Protein AF-A0A3C1CA26-F1 (afdb_monomer)

Structure (mmCIF, N/CA/C/O backbone):
data_AF-A0A3C1CA26-F1
#
_entry.id   AF-A0A3C1CA26-F1
#
loop_
_atom_site.group_PDB
_atom_site.id
_atom_site.type_symbol
_atom_site.label_atom_id
_atom_site.label_alt_id
_atom_site.label_comp_id
_atom_site.label_asym_id
_atom_site.label_entity_id
_atom_site.label_seq_id
_atom_site.pdbx_PDB_ins_code
_atom_site.Cartn_x
_atom_site.Cartn_y
_atom_site.Cartn_z
_atom_site.occupancy
_atom_site.B_iso_or_equiv
_atom_site.auth_seq_id
_atom_site.auth_comp_id
_atom_site.auth_asym_id
_atom_site.auth_atom_id
_atom_site.pdbx_PDB_model_num
ATOM 1 N N . LYS A 1 1 ? -7.362 12.354 11.757 1.00 78.00 1 LYS A N 1
ATOM 2 C CA . LYS A 1 1 ? -7.214 11.514 10.539 1.00 78.00 1 LYS A CA 1
ATOM 3 C C . LYS A 1 1 ? -5.806 11.744 10.022 1.00 78.00 1 LYS A C 1
ATOM 5 O O . LYS A 1 1 ? -5.468 12.899 9.813 1.00 78.00 1 LYS A O 1
ATOM 10 N N . ASN A 1 2 ? -5.011 10.687 9.876 1.00 92.31 2 ASN A N 1
ATOM 11 C CA . ASN A 1 2 ? -3.593 10.792 9.528 1.00 92.31 2 ASN A CA 1
ATOM 12 C C . ASN A 1 2 ? -3.401 10.363 8.071 1.00 92.31 2 ASN A C 1
ATOM 14 O O . ASN A 1 2 ? -4.035 9.401 7.641 1.00 92.31 2 ASN A O 1
ATOM 18 N N . ILE A 1 3 ? -2.550 11.072 7.332 1.00 93.56 3 ILE A N 1
ATOM 19 C CA . ILE A 1 3 ? -2.157 10.724 5.962 1.00 93.56 3 ILE A CA 1
ATOM 20 C C . ILE A 1 3 ? -0.643 10.555 5.974 1.00 93.56 3 ILE A C 1
ATOM 22 O O . ILE A 1 3 ? 0.071 11.455 6.410 1.00 93.56 3 ILE A O 1
ATOM 26 N N . ILE A 1 4 ? -0.168 9.395 5.525 1.00 93.00 4 ILE A N 1
ATOM 27 C CA . ILE A 1 4 ? 1.256 9.071 5.460 1.00 93.00 4 ILE A CA 1
ATOM 28 C C . ILE A 1 4 ? 1.611 8.888 3.989 1.00 93.00 4 ILE A C 1
ATOM 30 O O . ILE A 1 4 ? 1.105 7.978 3.337 1.00 93.00 4 ILE A O 1
ATOM 34 N N . ALA A 1 5 ? 2.466 9.764 3.471 1.00 92.56 5 ALA A N 1
ATOM 35 C CA . ALA A 1 5 ? 2.996 9.648 2.121 1.00 92.56 5 ALA A CA 1
ATOM 36 C C . ALA A 1 5 ? 4.304 8.848 2.149 1.00 92.56 5 ALA A C 1
ATOM 38 O O . ALA A 1 5 ? 5.232 9.195 2.877 1.00 92.56 5 ALA A O 1
ATOM 39 N N . VAL A 1 6 ? 4.383 7.790 1.340 1.00 90.12 6 VAL A N 1
ATOM 40 C CA . VAL A 1 6 ? 5.599 6.987 1.151 1.00 90.12 6 VAL A CA 1
ATOM 41 C C . VAL A 1 6 ? 6.099 7.236 -0.270 1.00 90.12 6 VAL A C 1
ATOM 43 O O . VAL A 1 6 ? 5.400 6.923 -1.230 1.00 90.12 6 VAL A O 1
ATOM 46 N N . PHE A 1 7 ? 7.292 7.820 -0.415 1.00 89.38 7 PHE A N 1
ATOM 47 C CA . PHE A 1 7 ? 7.881 8.208 -1.704 1.00 89.38 7 PHE A CA 1
ATOM 48 C C . PHE A 1 7 ? 9.303 7.646 -1.868 1.00 89.38 7 PHE A C 1
ATOM 50 O O . PHE A 1 7 ? 9.977 7.348 -0.885 1.00 89.38 7 PHE A O 1
ATOM 57 N N . SER A 1 8 ? 9.762 7.507 -3.115 1.00 86.06 8 SER A N 1
ATOM 58 C CA . SER A 1 8 ? 11.137 7.139 -3.461 1.00 86.06 8 SER A CA 1
ATOM 59 C C . SER A 1 8 ? 11.618 7.931 -4.673 1.00 86.06 8 SER A C 1
ATOM 61 O O . SER A 1 8 ? 10.889 8.058 -5.652 1.00 86.06 8 SER A O 1
ATOM 63 N N . GLY A 1 9 ? 12.878 8.376 -4.645 1.00 83.94 9 GLY A N 1
ATOM 64 C CA . GLY A 1 9 ? 13.539 9.014 -5.789 1.00 83.94 9 GLY A CA 1
ATOM 65 C C . GLY A 1 9 ? 14.011 8.047 -6.886 1.00 83.94 9 GLY A C 1
ATOM 66 O O . GLY A 1 9 ? 14.526 8.497 -7.905 1.00 83.94 9 GLY A O 1
ATOM 67 N N . LYS A 1 10 ? 13.874 6.727 -6.692 1.00 81.69 10 LYS A N 1
ATOM 68 C CA . LYS A 1 10 ? 14.294 5.699 -7.659 1.00 81.69 10 LYS A CA 1
ATOM 69 C C . LYS A 1 10 ? 13.374 4.471 -7.626 1.00 81.69 10 LYS A C 1
ATOM 71 O O . LYS A 1 10 ? 12.904 4.060 -6.562 1.00 81.69 10 LYS A O 1
ATOM 76 N N . GLY A 1 11 ? 13.146 3.854 -8.786 1.00 81.75 11 GLY A N 1
ATOM 77 C CA . GLY A 1 11 ? 12.423 2.582 -8.893 1.00 81.75 11 GLY A CA 1
ATOM 78 C C . GLY A 1 11 ? 13.185 1.414 -8.251 1.00 81.75 11 GLY A C 1
ATOM 79 O O . GLY A 1 11 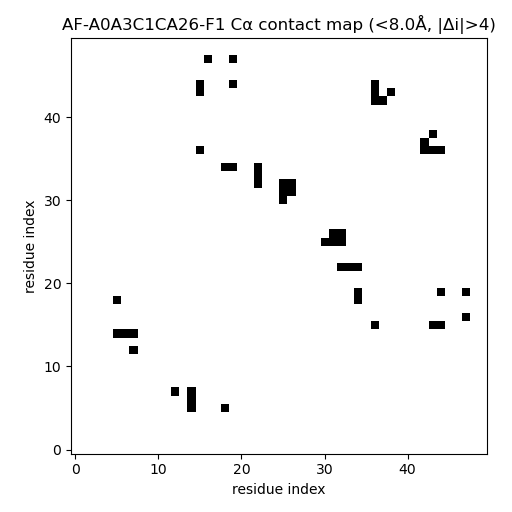? 14.415 1.409 -8.217 1.00 81.75 11 GLY A O 1
ATOM 80 N N . GLY 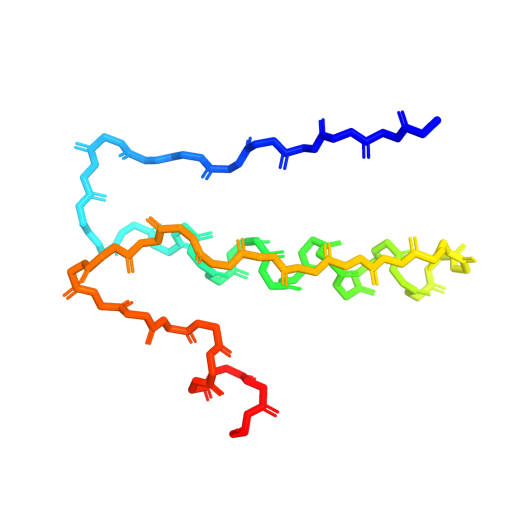A 1 12 ? 12.456 0.422 -7.732 1.00 82.25 12 GLY A N 1
ATOM 81 C CA . GLY A 1 12 ? 13.042 -0.822 -7.209 1.00 82.25 12 GLY A CA 1
ATOM 82 C C . GLY A 1 12 ? 13.611 -0.763 -5.785 1.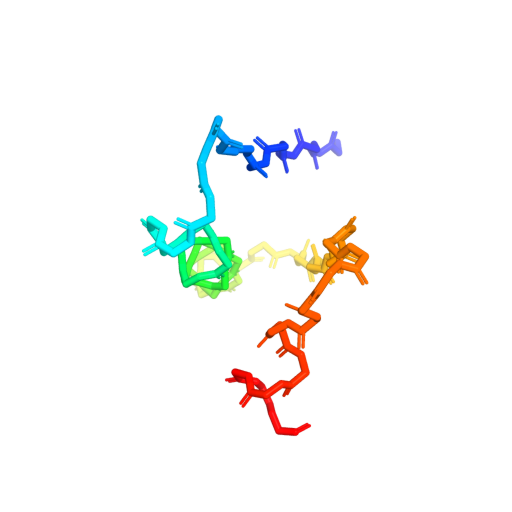00 82.25 12 GLY A C 1
ATOM 83 O O . GLY A 1 12 ? 14.159 -1.752 -5.320 1.00 82.25 12 GLY A O 1
ATOM 84 N N . VAL A 1 13 ? 13.456 0.346 -5.054 1.00 87.25 13 VAL A N 1
ATOM 85 C CA . VAL A 1 13 ? 13.967 0.471 -3.667 1.00 87.25 13 VAL A CA 1
ATOM 86 C C . VAL A 1 13 ? 13.073 -0.178 -2.598 1.00 87.25 13 VAL A C 1
ATOM 88 O O . VAL A 1 13 ? 13.329 -0.034 -1.408 1.00 87.25 13 VAL A O 1
ATOM 91 N N . GLY A 1 14 ? 11.973 -0.822 -2.999 1.00 87.62 14 GLY A N 1
ATOM 92 C CA . GLY A 1 14 ? 11.022 -1.435 -2.063 1.00 87.62 14 GLY A CA 1
ATOM 93 C C . GLY A 1 14 ? 9.988 -0.480 -1.451 1.00 87.62 14 GLY A C 1
ATOM 94 O O . GLY A 1 14 ? 9.374 -0.826 -0.445 1.00 87.62 14 GLY A O 1
ATOM 95 N N . LYS A 1 15 ? 9.742 0.698 -2.053 1.00 91.38 15 LYS A N 1
ATOM 96 C CA . LYS A 1 15 ? 8.726 1.678 -1.597 1.00 91.38 15 LYS A CA 1
ATOM 97 C C . LYS A 1 15 ? 7.379 1.018 -1.274 1.00 91.38 15 LYS A C 1
ATOM 99 O O . LYS A 1 15 ? 6.836 1.213 -0.191 1.00 91.38 15 LYS A O 1
ATOM 104 N N . SER A 1 16 ? 6.852 0.228 -2.207 1.00 88.50 16 SER A N 1
ATOM 105 C CA . SER A 1 16 ? 5.548 -0.426 -2.061 1.00 88.50 16 SER A CA 1
ATOM 106 C C . SER A 1 16 ? 5.557 -1.507 -0.980 1.00 88.50 16 SER A C 1
ATOM 108 O O . SER A 1 16 ? 4.594 -1.622 -0.231 1.00 88.50 16 SER A O 1
ATOM 110 N N . THR A 1 17 ? 6.674 -2.224 -0.817 1.00 90.50 17 THR A N 1
ATOM 111 C CA . THR A 1 17 ? 6.857 -3.219 0.250 1.00 90.50 17 THR A CA 1
ATOM 112 C C . THR A 1 17 ? 6.820 -2.564 1.627 1.00 90.50 17 THR A C 1
ATOM 114 O O . THR A 1 17 ? 6.182 -3.079 2.544 1.00 90.50 17 THR A O 1
ATOM 117 N N . ILE A 1 18 ? 7.472 -1.407 1.777 1.00 92.06 18 ILE A N 1
ATOM 118 C CA . ILE A 1 18 ? 7.441 -0.636 3.025 1.00 92.06 18 ILE A CA 1
ATOM 119 C C . ILE A 1 18 ? 6.030 -0.098 3.279 1.00 92.06 18 ILE A C 1
ATOM 121 O O . ILE A 1 18 ? 5.525 -0.235 4.390 1.00 92.06 18 ILE A O 1
ATOM 125 N N . ALA A 1 19 ? 5.367 0.459 2.262 1.00 92.62 19 ALA A N 1
ATOM 126 C CA . ALA A 1 19 ? 4.006 0.978 2.393 1.00 92.62 19 ALA A CA 1
ATOM 127 C C . ALA A 1 19 ? 2.998 -0.114 2.806 1.00 92.62 19 ALA A C 1
ATOM 129 O O . ALA A 1 19 ? 2.185 0.110 3.703 1.00 92.62 19 ALA A O 1
ATOM 130 N N . ALA A 1 20 ? 3.094 -1.307 2.210 1.00 92.25 20 ALA A N 1
ATOM 131 C CA . ALA A 1 20 ? 2.257 -2.459 2.535 1.00 92.25 20 ALA A CA 1
ATOM 132 C C . ALA A 1 20 ? 2.455 -2.940 3.981 1.00 92.25 20 ALA A C 1
ATOM 134 O O . ALA A 1 20 ? 1.486 -3.072 4.729 1.00 92.25 20 ALA A O 1
ATOM 135 N N . ASN A 1 21 ? 3.707 -3.139 4.406 1.00 93.62 21 ASN A N 1
ATOM 136 C CA . ASN A 1 21 ? 4.005 -3.587 5.769 1.00 93.62 21 ASN A CA 1
ATOM 137 C C . ASN A 1 21 ? 3.655 -2.531 6.821 1.00 93.62 21 ASN A C 1
ATOM 139 O O . ASN A 1 21 ? 3.166 -2.876 7.894 1.00 93.62 21 ASN A O 1
ATOM 143 N N . LEU A 1 22 ? 3.847 -1.244 6.514 1.00 94.25 22 LEU A N 1
ATOM 144 C CA . LEU A 1 22 ? 3.434 -0.157 7.398 1.00 94.25 22 LEU A CA 1
ATOM 145 C C . LEU A 1 22 ? 1.913 -0.147 7.587 1.00 94.25 22 LEU A C 1
ATOM 147 O O . LEU A 1 22 ? 1.435 -0.023 8.714 1.00 94.25 22 LEU A O 1
ATOM 151 N N . ALA A 1 23 ? 1.152 -0.317 6.503 1.00 93.69 23 ALA A N 1
ATOM 152 C CA . ALA A 1 23 ? -0.300 -0.415 6.577 1.00 93.69 23 ALA A CA 1
ATOM 153 C C .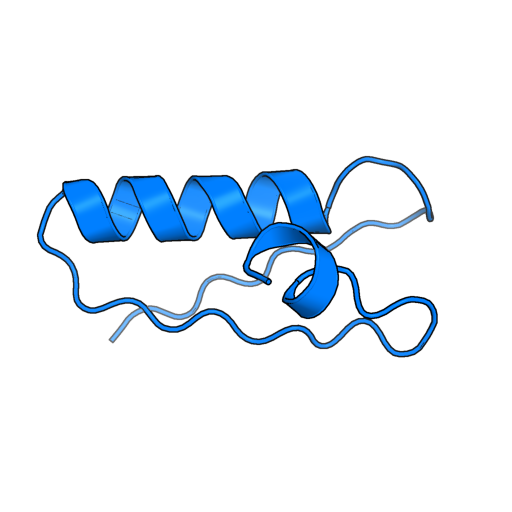 ALA A 1 23 ? -0.749 -1.628 7.411 1.00 93.69 23 ALA A C 1
ATOM 155 O O . ALA A 1 23 ? -1.632 -1.490 8.261 1.00 93.69 23 ALA A O 1
ATOM 156 N N . LEU A 1 24 ? -0.104 -2.785 7.223 1.00 94.44 24 LEU A N 1
ATOM 157 C CA . LEU A 1 24 ? -0.377 -3.997 7.996 1.00 94.44 24 LEU A CA 1
ATOM 158 C C . LEU A 1 24 ? -0.083 -3.798 9.489 1.00 94.44 24 LEU A C 1
ATOM 160 O O . LEU A 1 24 ? -0.936 -4.108 10.315 1.00 94.44 24 LEU A O 1
ATOM 164 N N . ALA A 1 25 ? 1.076 -3.236 9.837 1.00 96.44 25 ALA A N 1
ATOM 165 C CA . ALA A 1 25 ? 1.466 -2.989 11.224 1.00 96.44 25 ALA A CA 1
ATOM 166 C C . ALA A 1 25 ? 0.500 -2.023 11.931 1.00 96.44 25 ALA A C 1
ATOM 168 O O . ALA A 1 25 ? 0.073 -2.273 13.057 1.00 96.44 25 ALA A O 1
ATOM 169 N N . LEU A 1 26 ? 0.094 -0.944 11.251 1.00 96.00 26 LEU A N 1
ATOM 170 C CA . LEU A 1 26 ? -0.908 -0.011 11.772 1.00 96.00 26 LEU A CA 1
ATOM 171 C C . LEU A 1 26 ? -2.271 -0.692 11.960 1.00 96.00 26 LEU A C 1
ATOM 173 O O . LEU A 1 26 ? -2.935 -0.467 12.972 1.00 96.00 26 LEU A O 1
ATOM 177 N N . SER A 1 27 ? -2.672 -1.551 11.021 1.00 96.00 27 SER A N 1
ATOM 178 C CA . SER A 1 27 ? -3.914 -2.316 11.138 1.00 96.00 27 SER A CA 1
ATOM 179 C C . SER A 1 27 ? -3.863 -3.324 12.290 1.00 96.00 27 SER A C 1
ATOM 181 O O . SER A 1 27 ? -4.847 -3.463 13.012 1.00 96.00 27 SER A O 1
ATOM 183 N N . GLN A 1 28 ? -2.729 -4.002 12.496 1.00 96.62 28 GLN A N 1
ATOM 184 C CA . GLN A 1 28 ? -2.512 -4.919 13.622 1.00 96.62 28 GLN A CA 1
ATOM 185 C C . GLN A 1 28 ? -2.536 -4.189 14.970 1.00 96.62 28 GLN A C 1
ATOM 187 O O . GLN A 1 28 ? -3.012 -4.740 15.958 1.00 96.62 28 GLN A O 1
ATOM 192 N N . GLY A 1 29 ? -2.101 -2.927 15.002 1.00 96.69 29 GLY A N 1
ATOM 193 C CA . GLY A 1 29 ? -2.245 -2.038 16.157 1.00 96.69 29 GLY A CA 1
ATOM 194 C C . GLY A 1 29 ? -3.677 -1.547 16.417 1.00 96.69 29 GLY A C 1
ATOM 195 O O . GLY A 1 29 ? -3.876 -0.720 17.303 1.00 96.69 29 GLY A O 1
ATOM 196 N N . GLY A 1 30 ? -4.673 -2.012 15.653 1.00 96.50 30 GLY A N 1
ATOM 197 C CA . GLY A 1 30 ? -6.086 -1.661 15.821 1.00 96.50 30 GLY A CA 1
ATOM 198 C C . GLY A 1 30 ? -6.529 -0.396 15.079 1.00 96.50 30 GLY A C 1
ATOM 199 O O . GLY A 1 30 ? -7.669 0.043 15.244 1.00 96.50 30 GLY A O 1
ATOM 200 N N . ALA A 1 31 ? -5.670 0.210 14.252 1.00 96.44 31 ALA A N 1
ATOM 201 C CA . ALA A 1 31 ? -6.059 1.370 13.457 1.00 96.44 31 ALA A CA 1
ATOM 202 C C . ALA A 1 31 ? -6.905 0.960 12.241 1.00 96.44 31 ALA A C 1
ATOM 204 O O . ALA A 1 31 ? -6.659 -0.055 11.592 1.00 96.44 31 ALA A O 1
ATOM 205 N N . LYS A 1 32 ? -7.870 1.806 11.863 1.00 96.38 32 LYS A N 1
ATOM 206 C CA . LYS A 1 32 ? -8.560 1.679 10.574 1.00 96.38 32 LYS A CA 1
ATOM 207 C C . LYS A 1 32 ? -7.660 2.243 9.476 1.00 96.38 32 LYS A C 1
ATOM 209 O O . LYS A 1 32 ? -7.495 3.460 9.385 1.00 96.38 32 LYS A O 1
ATOM 214 N N . VAL A 1 33 ? -7.088 1.365 8.658 1.00 95.56 33 VAL A N 1
ATOM 215 C CA . VAL A 1 33 ? -6.093 1.722 7.639 1.00 95.56 33 VAL A CA 1
ATOM 216 C C . VAL A 1 33 ? -6.660 1.526 6.238 1.00 95.56 33 VAL A C 1
ATOM 218 O O . VAL A 1 33 ? -7.367 0.559 5.972 1.00 95.56 33 VAL A O 1
ATOM 221 N N . GLY A 1 34 ? -6.339 2.456 5.341 1.00 92.00 34 GLY A N 1
ATOM 222 C CA . GLY A 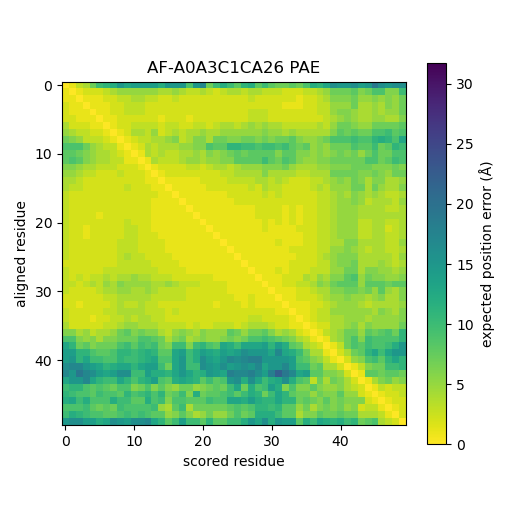1 34 ? -6.479 2.282 3.900 1.00 92.00 34 GLY A CA 1
ATOM 223 C C . GLY A 1 34 ? -5.116 2.478 3.248 1.00 92.00 34 GLY A C 1
ATOM 224 O O . GLY A 1 34 ? -4.380 3.385 3.636 1.00 92.00 34 GLY A O 1
ATOM 225 N N . LEU A 1 35 ? -4.783 1.629 2.279 1.00 90.75 35 LEU A N 1
ATOM 226 C CA . LEU A 1 35 ? -3.575 1.741 1.471 1.00 90.75 35 LEU A CA 1
ATOM 227 C C . LEU A 1 35 ? -3.985 2.099 0.043 1.00 90.75 35 LEU A C 1
ATOM 229 O O . LEU A 1 35 ? -4.835 1.435 -0.544 1.00 90.75 35 LEU A O 1
ATOM 233 N N . MET A 1 36 ? -3.396 3.160 -0.497 1.00 87.06 36 MET A N 1
ATOM 234 C CA . MET A 1 36 ? -3.637 3.623 -1.860 1.00 87.06 36 MET A CA 1
ATOM 235 C C . MET A 1 36 ? -2.306 3.623 -2.603 1.00 87.06 36 MET A C 1
ATOM 237 O O . MET A 1 36 ? -1.360 4.277 -2.165 1.00 87.06 36 MET A O 1
ATOM 241 N N . ASP A 1 37 ? -2.235 2.880 -3.706 1.00 81.88 37 ASP A N 1
ATOM 242 C CA . ASP A 1 37 ? -1.079 2.905 -4.596 1.00 81.88 37 ASP A CA 1
ATOM 243 C C . ASP A 1 37 ? -1.248 4.045 -5.602 1.00 81.88 37 ASP A C 1
ATOM 245 O O . ASP A 1 37 ? -2.235 4.096 -6.332 1.00 81.88 37 ASP A O 1
ATOM 249 N N . ALA A 1 38 ? -0.300 4.977 -5.610 1.00 73.81 38 ALA A N 1
ATOM 250 C CA . ALA A 1 38 ? -0.235 6.067 -6.583 1.00 73.81 38 ALA A CA 1
ATOM 251 C C . ALA A 1 38 ? 0.904 5.854 -7.598 1.00 73.81 38 ALA A C 1
ATOM 253 O O . ALA A 1 38 ? 1.256 6.774 -8.337 1.00 73.81 38 ALA A O 1
ATOM 254 N N . ASP A 1 39 ? 1.518 4.664 -7.613 1.00 71.81 39 ASP A N 1
ATOM 255 C CA . ASP A 1 39 ? 2.601 4.330 -8.531 1.00 71.81 39 ASP A CA 1
ATOM 256 C C . ASP A 1 39 ? 2.040 3.930 -9.907 1.00 71.81 39 ASP A C 1
ATOM 258 O O . ASP A 1 39 ? 1.485 2.849 -10.094 1.00 71.81 39 ASP A O 1
ATOM 262 N N . ILE A 1 40 ? 2.178 4.825 -10.887 1.00 65.25 40 ILE A N 1
ATOM 263 C CA . ILE A 1 40 ? 1.625 4.660 -12.245 1.00 65.25 40 ILE A CA 1
ATOM 264 C C . ILE A 1 40 ? 2.420 3.627 -13.069 1.00 65.25 40 ILE A C 1
ATOM 266 O O . ILE A 1 40 ? 1.875 2.998 -13.971 1.00 65.25 40 ILE A O 1
ATOM 270 N N . TYR A 1 41 ? 3.706 3.427 -12.760 1.00 61.44 41 TYR A N 1
ATOM 271 C CA . TYR A 1 41 ? 4.631 2.631 -13.583 1.00 61.44 41 TYR A CA 1
ATOM 272 C C . TYR A 1 41 ? 4.671 1.135 -13.245 1.00 61.44 41 TYR A C 1
ATOM 274 O O . TYR A 1 41 ? 5.302 0.358 -13.959 1.00 61.44 41 TYR A O 1
ATOM 282 N N . GLY A 1 42 ? 4.026 0.719 -12.159 1.00 61.06 42 GLY A N 1
ATOM 283 C CA . GLY A 1 42 ? 4.093 -0.654 -11.671 1.00 61.06 42 GLY A CA 1
ATOM 284 C C . GLY A 1 42 ? 3.280 -0.815 -10.394 1.00 61.06 42 GLY A C 1
ATOM 285 O O . GLY A 1 42 ? 3.884 -0.926 -9.321 1.00 61.06 42 GLY A O 1
ATOM 286 N N . PRO A 1 43 ? 1.935 -0.790 -10.487 1.00 61.84 43 PRO A N 1
ATOM 287 C CA . PRO A 1 43 ? 1.075 -0.982 -9.332 1.00 61.84 43 PRO A CA 1
ATOM 288 C C . PRO A 1 43 ? 1.406 -2.336 -8.715 1.00 61.84 43 PRO A C 1
ATOM 290 O O . PRO A 1 43 ? 1.243 -3.392 -9.322 1.00 61.84 43 PRO A O 1
ATOM 293 N N . SER A 1 44 ? 1.950 -2.285 -7.511 1.00 67.06 44 SER A N 1
ATOM 294 C CA . SER A 1 44 ? 2.546 -3.444 -6.844 1.00 67.06 44 SER A CA 1
ATOM 295 C C . SER A 1 44 ? 1.781 -3.804 -5.582 1.00 67.06 44 SER A C 1
ATOM 297 O O . SER A 1 44 ? 1.878 -4.933 -5.115 1.00 67.06 44 SER A O 1
ATOM 299 N N . VAL A 1 45 ? 0.941 -2.893 -5.084 1.00 71.31 45 VAL A N 1
ATOM 300 C CA . VAL A 1 45 ? 0.000 -3.176 -3.999 1.00 71.31 45 VAL A CA 1
ATOM 301 C C . VAL A 1 45 ? -0.993 -4.292 -4.359 1.00 71.31 45 VAL A C 1
ATOM 303 O O . VAL A 1 45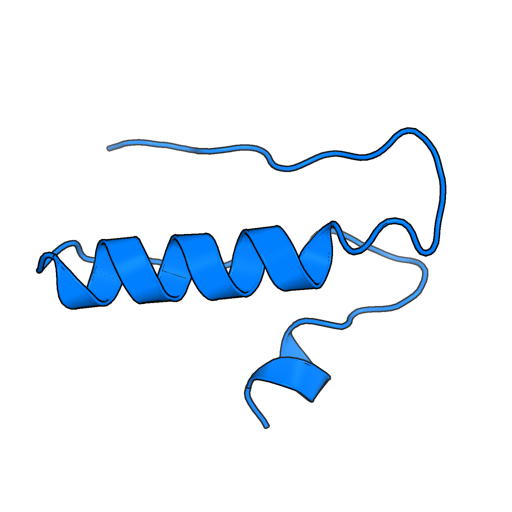 ? -1.123 -5.190 -3.535 1.00 71.31 45 VAL A O 1
ATOM 306 N N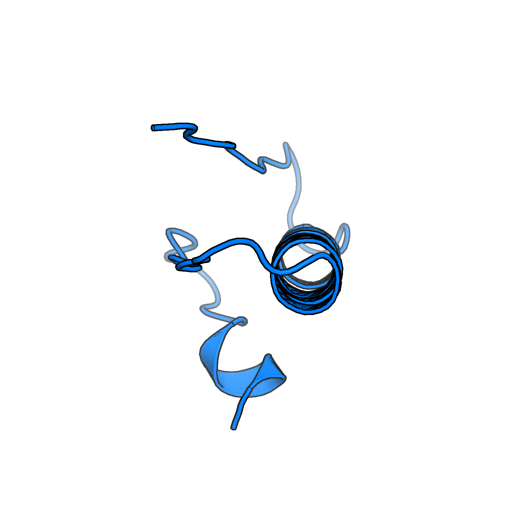 . PRO A 1 46 ? -1.633 -4.339 -5.550 1.00 66.19 46 PRO A N 1
ATOM 307 C CA . PRO A 1 46 ? -2.523 -5.454 -5.890 1.00 66.19 46 PRO A CA 1
ATOM 308 C C . PRO A 1 46 ? -1.791 -6.799 -5.823 1.00 66.19 46 PRO A C 1
ATOM 310 O O . PRO A 1 46 ? -2.229 -7.706 -5.136 1.00 66.19 46 PRO A O 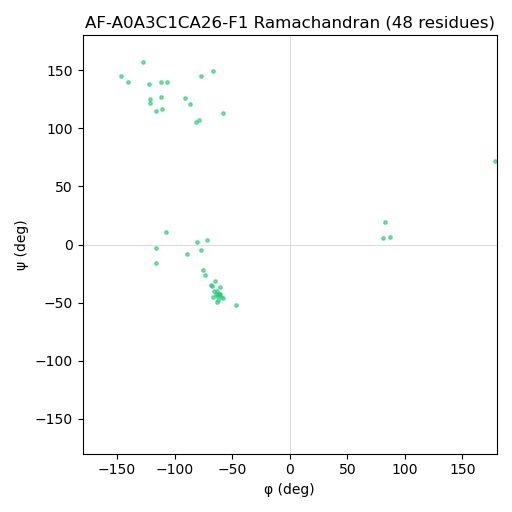1
ATOM 313 N N . ILE A 1 47 ? -0.587 -6.874 -6.397 1.00 71.31 47 ILE A N 1
ATOM 314 C CA . ILE A 1 47 ? 0.250 -8.085 -6.383 1.00 71.31 47 ILE A CA 1
ATOM 315 C C . ILE A 1 47 ? 0.619 -8.512 -4.950 1.00 71.31 47 ILE A C 1
ATOM 317 O O . ILE A 1 47 ? 0.703 -9.701 -4.659 1.00 71.31 47 ILE A O 1
ATOM 321 N N . MET A 1 48 ? 0.857 -7.559 -4.043 1.00 74.19 48 MET A N 1
ATOM 322 C CA . MET A 1 48 ? 1.222 -7.853 -2.651 1.00 74.19 48 MET A CA 1
ATOM 323 C C . MET A 1 48 ? 0.049 -8.333 -1.791 1.00 74.19 48 MET A C 1
ATOM 325 O O . MET A 1 48 ? 0.291 -8.959 -0.761 1.00 74.19 48 MET A O 1
ATOM 329 N N . PHE A 1 49 ? -1.191 -8.031 -2.182 1.00 75.62 49 PHE A N 1
ATOM 330 C CA . PHE A 1 49 ? -2.391 -8.363 -1.410 1.00 75.62 49 PHE A CA 1
ATOM 331 C C . PHE A 1 49 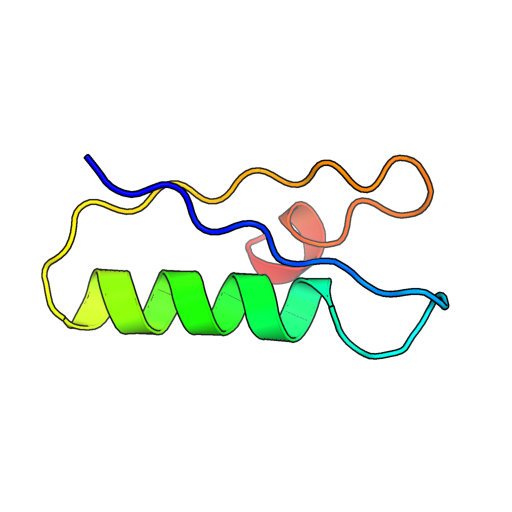? -3.345 -9.347 -2.114 1.00 75.62 49 PHE A C 1
ATOM 333 O O . PHE A 1 49 ? -4.307 -9.774 -1.474 1.00 75.62 49 PHE A O 1
ATOM 340 N N . GLY A 1 50 ? -3.051 -9.758 -3.356 1.00 57.38 50 GLY A N 1
ATOM 341 C CA . GLY A 1 50 ? -3.826 -10.727 -4.143 1.00 57.38 50 GLY A CA 1
ATOM 342 C C . GLY A 1 50 ? -4.340 -10.146 -5.451 1.00 57.38 50 GLY A C 1
ATOM 343 O O . GLY A 1 50 ? -5.247 -9.288 -5.386 1.00 57.38 50 GLY A O 1
#

pLDDT: mean 84.79, std 11.46, range [57.38, 96.69]

Foldseek 3Di:
DDDDDQDDPDPPPCSLVVQVVVQVVCVVVVDDGDGDDPDPPDRCNVVVVD

Mean predicted aligned error: 5.0 Å

Sequence (50 aa):
KNIIAVFSGKGGVGKSTIAANLALALSQGGAKVGLMDADIYGPSVPIMFG

Solvent-accessible surface area (backbone atoms only — not comparable to full-atom values): 3543 Å² total; per-residue (Å²): 139,87,85,84,87,85,82,71,99,57,86,90,77,48,59,62,58,52,51,53,50,52,45,50,52,43,36,75,73,70,44,94,69,86,87,81,84,85,54,86,91,63,71,48,59,56,74,75,75,104

Secondary structure (DSSP, 8-state):
--------SSTTSSHHHHHHHHHHHHHHTT---------TT---HHHHH-

Radius of gyration: 11.11 Å; Cα contacts (8 Å, |Δi|>4): 26; chains: 1; bounding box: 23×22×30 Å